Protein AF-A0A2M8JSC3-F1 (afdb_monomer_lite)

Foldseek 3Di:
DCLPPPLCVQLVVLVVVLVVVLVVVVVPPPPPPDQLQRVLVVNLVSLVVSLVVSLVSLVVQQPPDCCVVDVPDPPDPVCVPDPVSVVVVVVVVVSNVVSVVVSVVVNVVSCVVSVVVSVVSNVVSVVVVVVVVVD

pLDDT: mean 76.15, std 13.18, range [47.06, 93.19]

Structure (mmCIF, N/CA/C/O backbone):
data_AF-A0A2M8JSC3-F1
#
_entry.id   AF-A0A2M8JSC3-F1
#
loop_
_atom_site.group_PDB
_atom_site.id
_atom_site.type_symbol
_atom_site.label_atom_id
_atom_site.label_alt_id
_atom_site.label_comp_id
_atom_site.label_asym_id
_atom_site.label_entity_id
_atom_site.label_seq_id
_atom_site.pdbx_PDB_ins_code
_atom_site.Cartn_x
_atom_site.Cartn_y
_atom_site.Cartn_z
_atom_site.occupancy
_atom_site.B_iso_or_equiv
_atom_site.auth_seq_id
_atom_site.auth_comp_id
_atom_site.auth_asym_id
_atom_site.auth_atom_id
_atom_site.pdbx_PDB_model_num
ATOM 1 N N . MET A 1 1 ? -9.942 7.414 13.966 1.00 47.06 1 MET A N 1
ATOM 2 C CA . MET A 1 1 ? -10.809 8.491 13.435 1.00 47.06 1 MET A CA 1
ATOM 3 C C . MET A 1 1 ? -11.895 7.978 12.477 1.00 47.06 1 MET A C 1
ATOM 5 O O . MET A 1 1 ? -12.952 8.581 12.449 1.00 47.06 1 MET A O 1
ATOM 9 N N . PHE A 1 2 ? -11.702 6.852 11.765 1.00 51.25 2 PHE A N 1
ATOM 10 C CA . PHE A 1 2 ? -12.651 6.331 10.756 1.00 51.25 2 PHE A CA 1
ATOM 11 C C . PHE A 1 2 ? -13.237 4.947 11.090 1.00 51.25 2 PHE A C 1
ATOM 13 O O . PHE A 1 2 ? -13.255 4.062 10.243 1.00 51.25 2 PHE A O 1
ATOM 20 N N . GLN A 1 3 ? -13.653 4.710 12.336 1.00 54.41 3 GLN A N 1
ATOM 21 C CA . GLN A 1 3 ? -14.146 3.379 12.714 1.00 54.41 3 GLN A CA 1
ATOM 22 C C . GLN A 1 3 ? -15.521 3.063 12.098 1.00 54.41 3 GLN A C 1
ATOM 24 O O . GLN A 1 3 ? -15.788 1.899 11.836 1.00 54.41 3 GLN A O 1
ATOM 29 N N . ASP A 1 4 ? -16.369 4.064 11.842 1.00 59.91 4 ASP A N 1
ATOM 30 C CA . ASP A 1 4 ? -17.748 3.892 11.340 1.00 59.91 4 ASP A CA 1
ATOM 31 C C . ASP A 1 4 ? -17.908 3.973 9.817 1.00 59.91 4 ASP A C 1
ATOM 33 O O . ASP A 1 4 ? -19.004 3.769 9.311 1.00 59.91 4 ASP A O 1
ATOM 37 N N . ILE A 1 5 ? -16.843 4.298 9.082 1.00 66.56 5 ILE A N 1
ATOM 38 C CA . ILE A 1 5 ? -16.910 4.494 7.630 1.00 66.56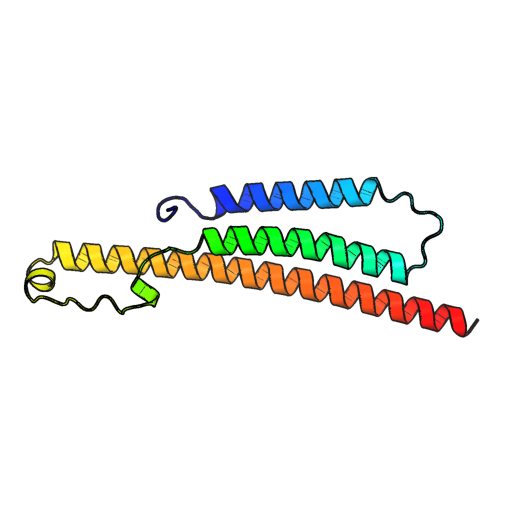 5 ILE A CA 1
ATOM 39 C C . ILE A 1 5 ? -16.216 3.318 6.956 1.00 66.56 5 ILE A C 1
ATOM 41 O O . ILE A 1 5 ? -15.040 3.054 7.242 1.00 66.56 5 ILE A O 1
ATOM 45 N N . ASP A 1 6 ? -16.923 2.644 6.047 1.00 74.12 6 ASP A N 1
ATOM 46 C CA . ASP A 1 6 ? -16.380 1.524 5.279 1.00 74.12 6 ASP A CA 1
ATOM 47 C C . ASP A 1 6 ? -15.046 1.909 4.642 1.00 74.12 6 ASP A C 1
ATOM 49 O O . ASP A 1 6 ? -14.910 2.960 4.005 1.00 74.12 6 ASP A O 1
ATOM 53 N N . LEU A 1 7 ? -14.040 1.047 4.816 1.00 76.25 7 LEU A N 1
ATOM 54 C CA . LEU A 1 7 ? -12.673 1.303 4.355 1.00 76.25 7 LEU A CA 1
ATOM 55 C C . LEU A 1 7 ? -12.656 1.652 2.865 1.00 76.25 7 LEU A C 1
ATOM 57 O O . LEU A 1 7 ? -11.898 2.520 2.435 1.00 76.25 7 LEU A O 1
ATOM 61 N N . ILE A 1 8 ? -13.542 1.019 2.098 1.00 78.00 8 ILE A N 1
ATOM 62 C CA . ILE A 1 8 ? -13.653 1.176 0.652 1.00 78.00 8 ILE A CA 1
ATOM 63 C C . ILE A 1 8 ? -14.050 2.590 0.215 1.00 78.00 8 ILE A C 1
ATOM 65 O O . ILE A 1 8 ? -13.629 3.023 -0.854 1.00 78.00 8 ILE A O 1
ATOM 69 N N . ILE A 1 9 ? -14.783 3.340 1.044 1.00 79.25 9 ILE A N 1
ATOM 70 C CA . ILE A 1 9 ? -15.213 4.710 0.723 1.00 79.25 9 ILE A CA 1
ATOM 71 C C . ILE A 1 9 ? -14.011 5.659 0.689 1.00 79.25 9 ILE A C 1
ATOM 73 O O . ILE A 1 9 ? -13.978 6.582 -0.118 1.00 79.25 9 ILE A O 1
ATOM 77 N N . PHE A 1 10 ? -12.999 5.421 1.527 1.00 75.75 10 PHE A N 1
ATOM 78 C CA . PHE A 1 10 ? -11.778 6.232 1.549 1.00 75.75 10 PHE A CA 1
ATOM 79 C C . PHE A 1 10 ? -10.673 5.637 0.671 1.00 75.75 10 PHE A C 1
ATOM 81 O O . PHE A 1 10 ? -10.005 6.339 -0.088 1.00 75.75 10 PHE A O 1
ATOM 88 N N . PHE A 1 11 ? -10.496 4.320 0.748 1.00 81.75 11 PHE A N 1
ATOM 89 C CA . PHE A 1 11 ? -9.413 3.616 0.078 1.00 81.75 11 PHE A CA 1
ATOM 90 C C . PHE A 1 11 ? -9.676 3.392 -1.418 1.00 81.75 11 PHE A C 1
ATOM 92 O O . PHE A 1 11 ? -8.750 3.471 -2.222 1.00 81.75 11 PHE A O 1
ATOM 99 N N . GLY A 1 12 ? -10.933 3.179 -1.817 1.00 82.69 12 GLY A N 1
ATOM 100 C CA . GLY A 1 12 ? -11.324 3.000 -3.218 1.00 82.69 12 GLY A CA 1
ATOM 101 C C . GLY A 1 12 ? -10.968 4.205 -4.098 1.00 82.69 12 GLY A C 1
ATOM 102 O O . GLY A 1 12 ? -10.262 4.031 -5.094 1.00 82.69 12 GLY A O 1
ATOM 103 N N . PRO A 1 13 ? -11.361 5.441 -3.731 1.00 86.88 13 PRO A N 1
ATOM 104 C CA . PRO A 1 13 ? -10.955 6.640 -4.462 1.00 86.88 13 PRO A CA 1
ATOM 105 C C . PRO A 1 13 ? -9.435 6.832 -4.509 1.00 86.88 13 PRO A C 1
ATOM 107 O O . PRO A 1 13 ? -8.900 7.224 -5.546 1.00 86.88 13 PRO A O 1
ATOM 110 N N . ALA A 1 14 ? -8.724 6.510 -3.422 1.00 85.25 14 ALA A N 1
ATOM 111 C CA . ALA A 1 14 ? -7.264 6.582 -3.381 1.00 85.25 14 ALA A CA 1
ATOM 112 C C . ALA A 1 14 ? -6.601 5.590 -4.356 1.00 85.25 14 ALA A C 1
ATOM 114 O O . ALA A 1 14 ? -5.633 5.951 -5.033 1.00 85.25 14 ALA A O 1
ATOM 115 N N . LEU A 1 15 ? -7.140 4.372 -4.482 1.00 86.56 15 LEU A N 1
ATOM 116 C CA . LEU A 1 15 ? -6.703 3.397 -5.485 1.00 86.56 15 LEU A CA 1
ATOM 117 C C . LEU A 1 15 ? -6.961 3.901 -6.908 1.00 86.56 15 LEU A C 1
ATOM 119 O O . LEU A 1 15 ? -6.051 3.864 -7.737 1.00 86.56 15 LEU A O 1
ATOM 123 N N . LEU A 1 16 ? -8.160 4.422 -7.186 1.00 87.75 16 LEU A N 1
ATOM 124 C CA . LEU A 1 16 ? -8.502 4.960 -8.507 1.00 87.75 16 LEU A CA 1
ATOM 125 C C . LEU A 1 16 ? -7.576 6.115 -8.900 1.00 87.75 16 LEU A C 1
ATOM 127 O O . LEU A 1 16 ? -6.981 6.080 -9.977 1.00 87.75 16 LEU A O 1
ATOM 131 N N . LEU A 1 17 ? -7.364 7.083 -8.006 1.00 89.56 17 LEU A N 1
ATOM 132 C CA . LEU A 1 17 ? -6.427 8.187 -8.233 1.00 89.56 17 LEU A CA 1
ATOM 133 C C . LEU A 1 17 ? -5.000 7.685 -8.468 1.00 89.56 17 LEU A C 1
ATOM 135 O O . LEU A 1 17 ? -4.340 8.134 -9.402 1.00 89.56 17 LEU A O 1
ATOM 139 N N . SER A 1 18 ? -4.539 6.715 -7.677 1.00 86.31 18 SER A N 1
ATOM 140 C CA . SER A 1 18 ? -3.206 6.123 -7.835 1.00 86.31 18 SER A CA 1
ATOM 141 C C . SER A 1 18 ? -3.033 5.456 -9.202 1.00 86.31 18 SER A C 1
ATOM 143 O O . SER A 1 18 ? -2.020 5.667 -9.871 1.00 86.31 18 SER A O 1
ATOM 145 N N . THR A 1 19 ? -4.034 4.699 -9.661 1.00 84.88 19 THR A N 1
ATOM 146 C CA . THR A 1 19 ? -4.007 4.087 -11.001 1.00 84.88 19 THR A CA 1
ATOM 147 C C . THR A 1 19 ? -4.052 5.129 -12.116 1.00 84.88 19 THR A C 1
ATOM 149 O O . THR A 1 19 ? -3.297 5.014 -13.080 1.00 84.88 19 THR A O 1
ATOM 152 N N . LEU A 1 20 ? -4.854 6.186 -11.964 1.00 88.44 20 LEU A N 1
ATOM 153 C CA . LEU A 1 20 ? -4.942 7.282 -12.927 1.00 88.44 20 LEU A CA 1
ATOM 154 C C . LEU A 1 20 ? -3.600 8.017 -13.060 1.00 88.44 20 LEU A C 1
ATOM 156 O O . LEU A 1 20 ? -3.123 8.228 -14.172 1.00 88.44 20 LEU A O 1
ATOM 160 N N . VAL A 1 21 ? -2.945 8.335 -11.939 1.00 87.19 21 VAL A N 1
ATOM 161 C CA . VAL A 1 21 ? -1.612 8.961 -11.924 1.00 87.19 21 VAL A CA 1
ATOM 162 C C . VAL A 1 21 ? -0.578 8.073 -12.618 1.00 87.19 21 VAL A C 1
ATOM 164 O O . VAL A 1 21 ? 0.204 8.569 -13.431 1.00 87.19 21 VAL A O 1
ATOM 167 N N . LEU A 1 22 ? -0.591 6.762 -12.356 1.00 84.88 22 LEU A N 1
ATOM 168 C CA . LEU A 1 22 ? 0.313 5.817 -13.019 1.00 84.88 22 LEU A CA 1
ATOM 169 C C . LEU A 1 22 ? 0.071 5.741 -14.532 1.00 84.88 22 LEU A C 1
ATOM 171 O O . LEU A 1 22 ? 1.041 5.732 -15.290 1.00 84.88 22 LEU A O 1
ATOM 175 N N . LEU A 1 23 ? -1.188 5.723 -14.978 1.00 84.31 23 LEU A N 1
ATOM 176 C CA . LEU A 1 23 ? -1.543 5.711 -16.403 1.00 84.31 23 LEU A CA 1
ATOM 177 C C . LEU A 1 23 ? -1.102 6.994 -17.109 1.00 84.31 23 LEU A C 1
ATOM 179 O O . LEU A 1 23 ? -0.529 6.931 -18.196 1.00 84.31 23 LEU A O 1
ATOM 183 N N . ILE A 1 24 ? -1.310 8.143 -16.468 1.00 84.75 24 ILE A N 1
ATOM 184 C CA . ILE A 1 24 ? -0.869 9.445 -16.969 1.00 84.75 24 ILE A CA 1
ATOM 185 C C . ILE A 1 24 ? 0.663 9.478 -17.076 1.00 84.75 24 ILE A C 1
ATOM 187 O O . ILE A 1 24 ? 1.216 9.797 -18.125 1.00 84.75 24 ILE A O 1
ATOM 191 N N . MET A 1 25 ? 1.385 9.083 -16.026 1.00 81.25 25 MET A N 1
ATOM 192 C CA . MET A 1 25 ? 2.851 9.025 -16.080 1.00 81.25 25 MET A CA 1
ATOM 193 C C . MET A 1 25 ? 3.362 8.026 -17.126 1.00 81.25 25 MET A C 1
ATOM 195 O O . MET A 1 25 ? 4.404 8.261 -17.741 1.00 81.25 25 MET A O 1
ATOM 199 N N . ALA A 1 26 ? 2.651 6.918 -17.344 1.00 77.38 26 ALA A N 1
ATOM 200 C CA . ALA A 1 26 ? 2.989 5.948 -18.377 1.00 77.38 26 ALA A CA 1
ATOM 201 C C . ALA A 1 26 ? 2.773 6.508 -19.792 1.00 77.38 26 ALA A C 1
ATOM 203 O O . ALA A 1 26 ? 3.632 6.300 -20.648 1.00 77.38 26 ALA A O 1
ATOM 204 N N . SER A 1 27 ? 1.690 7.255 -20.034 1.00 74.25 27 SER A N 1
ATOM 205 C CA . SER A 1 27 ? 1.395 7.841 -21.350 1.00 74.25 27 SER A CA 1
ATOM 206 C C . SER A 1 27 ? 2.355 8.974 -21.724 1.00 74.25 27 SER A C 1
ATOM 208 O O . SER A 1 27 ? 2.713 9.119 -22.891 1.00 74.25 27 SER A O 1
ATOM 210 N N . PHE A 1 28 ? 2.861 9.723 -20.740 1.00 69.81 28 PHE A N 1
ATOM 211 C CA . PHE A 1 28 ? 3.852 10.781 -20.962 1.00 69.81 28 PHE A CA 1
ATOM 212 C C . PHE A 1 28 ? 5.304 10.277 -21.106 1.00 69.81 28 PHE A C 1
ATOM 214 O O . PHE A 1 28 ? 6.203 11.064 -21.418 1.00 69.81 28 PHE A O 1
ATOM 221 N N . ARG A 1 29 ? 5.584 8.974 -20.935 1.00 67.56 29 ARG A N 1
ATOM 222 C CA . ARG A 1 29 ? 6.940 8.395 -21.080 1.00 67.56 29 ARG A CA 1
ATOM 223 C C . ARG A 1 29 ? 7.337 8.180 -22.546 1.00 67.56 29 ARG A C 1
ATOM 225 O O . ARG A 1 29 ? 7.625 7.068 -22.977 1.00 67.56 29 ARG A O 1
ATOM 232 N N . ASN A 1 30 ? 7.497 9.267 -23.293 1.00 58.72 30 ASN A N 1
ATOM 233 C CA . ASN A 1 30 ? 8.093 9.265 -24.636 1.00 58.72 30 ASN A CA 1
ATOM 234 C C . ASN A 1 30 ? 9.637 9.272 -24.588 1.00 58.72 30 ASN A C 1
ATOM 236 O O . ASN A 1 30 ? 10.297 10.132 -25.168 1.00 58.72 30 ASN A O 1
ATOM 240 N N . ARG A 1 31 ? 10.254 8.314 -23.879 1.00 60.56 31 ARG A N 1
ATOM 241 C CA . ARG A 1 31 ? 11.725 8.168 -23.860 1.00 60.56 31 ARG A CA 1
ATOM 242 C C . ARG A 1 31 ? 12.167 7.154 -24.914 1.00 60.56 31 ARG A C 1
ATOM 244 O O . ARG A 1 31 ? 12.233 5.950 -24.641 1.00 60.56 31 ARG A O 1
ATOM 251 N N . LYS A 1 32 ? 12.441 7.663 -26.120 1.00 56.94 32 LYS A N 1
ATOM 252 C CA . LYS A 1 32 ? 12.904 6.882 -27.279 1.00 56.94 32 LYS A CA 1
ATOM 253 C C . LYS A 1 32 ? 14.285 6.238 -27.054 1.00 56.94 32 LYS A C 1
ATOM 255 O O . LYS A 1 32 ? 14.485 5.130 -27.533 1.00 56.94 32 LYS A O 1
ATOM 260 N N . ASP A 1 33 ? 15.123 6.806 -26.177 1.00 59.09 33 ASP A N 1
ATOM 261 C CA . ASP A 1 33 ? 16.539 6.397 -26.042 1.00 59.09 33 ASP A CA 1
ATOM 262 C C . ASP A 1 33 ? 16.921 5.724 -24.707 1.00 59.09 33 ASP A C 1
ATOM 264 O O . ASP A 1 33 ? 18.096 5.518 -24.416 1.00 59.09 33 ASP A O 1
ATOM 268 N N . ALA A 1 34 ? 15.954 5.360 -23.857 1.00 64.75 34 ALA A N 1
ATOM 269 C CA . ALA A 1 34 ? 16.262 4.679 -22.594 1.00 64.75 34 ALA A CA 1
ATOM 270 C C . ALA A 1 34 ? 16.391 3.153 -22.774 1.00 64.75 34 ALA A C 1
ATOM 272 O O . ALA A 1 34 ? 15.465 2.505 -23.275 1.00 64.75 34 ALA A O 1
ATOM 273 N N . THR A 1 35 ? 17.499 2.572 -22.292 1.00 74.00 35 THR A N 1
ATOM 274 C CA . THR A 1 35 ? 17.710 1.115 -22.184 1.00 74.00 35 THR A CA 1
ATOM 275 C C . THR A 1 35 ? 16.554 0.444 -21.434 1.00 74.00 35 THR A C 1
ATOM 277 O O . THR A 1 35 ? 15.969 1.034 -20.522 1.00 74.00 35 THR A O 1
ATOM 280 N N . ILE A 1 36 ? 16.235 -0.807 -21.788 1.00 76.50 36 ILE A N 1
ATOM 281 C CA . ILE A 1 36 ? 15.158 -1.604 -21.168 1.00 76.50 36 ILE A CA 1
ATOM 282 C C . ILE A 1 36 ? 15.303 -1.625 -19.638 1.00 76.50 36 ILE A C 1
ATOM 284 O O . ILE A 1 36 ? 14.328 -1.394 -18.926 1.00 76.50 36 ILE A O 1
ATOM 288 N N . LEU A 1 37 ? 16.529 -1.795 -19.134 1.00 73.75 37 LEU A N 1
ATOM 289 C CA . LEU A 1 37 ? 16.825 -1.787 -17.703 1.00 73.75 37 LEU A CA 1
ATOM 290 C C . LEU A 1 37 ? 16.479 -0.447 -17.031 1.00 73.75 37 LEU A C 1
ATOM 292 O O . LEU A 1 37 ? 15.780 -0.433 -16.021 1.00 73.75 37 LEU A O 1
ATOM 296 N N . ASN A 1 38 ? 16.876 0.684 -17.624 1.00 78.38 38 ASN A N 1
ATOM 297 C CA . ASN A 1 38 ? 16.539 2.015 -17.102 1.00 78.38 38 ASN A CA 1
ATOM 298 C C . ASN A 1 38 ? 15.026 2.254 -17.094 1.00 78.38 38 ASN A C 1
ATOM 300 O O . ASN A 1 38 ? 14.491 2.814 -16.139 1.00 78.38 38 ASN A O 1
ATOM 304 N N . LYS A 1 39 ? 14.306 1.772 -18.116 1.00 80.56 39 LYS A N 1
ATOM 305 C CA . LYS A 1 39 ? 12.839 1.852 -18.142 1.00 80.56 39 LYS A CA 1
ATOM 306 C C . LYS A 1 39 ? 12.206 1.054 -16.999 1.00 80.56 39 LYS A C 1
ATOM 308 O O . LYS A 1 39 ? 11.232 1.528 -16.411 1.00 80.56 39 LYS A O 1
ATOM 313 N N . VAL A 1 40 ? 12.738 -0.117 -16.665 1.00 82.19 40 VAL A N 1
ATOM 314 C CA . VAL A 1 40 ? 12.230 -0.923 -15.547 1.00 82.19 40 VAL A CA 1
ATOM 315 C C . VAL A 1 40 ? 12.580 -0.298 -14.197 1.00 82.19 40 VAL A C 1
ATOM 317 O O . VAL A 1 40 ? 11.703 -0.207 -13.345 1.00 82.19 40 VAL A O 1
ATOM 320 N N . ILE A 1 41 ? 13.798 0.220 -14.018 1.00 82.88 41 ILE A N 1
ATOM 321 C CA . ILE A 1 41 ? 14.209 0.903 -12.779 1.00 82.88 41 ILE A CA 1
ATOM 322 C C . ILE A 1 41 ? 13.361 2.156 -12.532 1.00 82.88 41 ILE A C 1
ATOM 324 O O . ILE A 1 41 ? 12.883 2.368 -11.419 1.00 82.88 41 ILE A O 1
ATOM 328 N N . ASP A 1 42 ? 13.126 2.975 -13.556 1.00 83.19 42 ASP A N 1
ATOM 329 C CA . ASP A 1 42 ? 12.273 4.160 -13.419 1.00 83.19 42 ASP A CA 1
ATOM 330 C C . ASP A 1 42 ? 10.821 3.774 -13.118 1.00 83.19 42 ASP A C 1
ATOM 332 O O . ASP A 1 42 ? 10.162 4.414 -12.298 1.00 83.19 42 ASP A O 1
ATOM 336 N N . HIS A 1 43 ? 10.322 2.698 -13.734 1.00 83.81 43 HIS A N 1
ATOM 337 C CA . HIS A 1 43 ? 8.993 2.176 -13.423 1.00 83.81 43 HIS A CA 1
ATOM 338 C C . HIS A 1 43 ? 8.903 1.688 -11.972 1.00 83.81 43 HIS A C 1
ATOM 340 O O . HIS A 1 43 ? 7.939 2.007 -11.278 1.00 83.81 43 HIS A O 1
ATOM 346 N N . PHE A 1 44 ? 9.928 0.984 -11.491 1.00 86.31 44 PHE A N 1
ATOM 347 C CA . PHE A 1 44 ? 10.031 0.54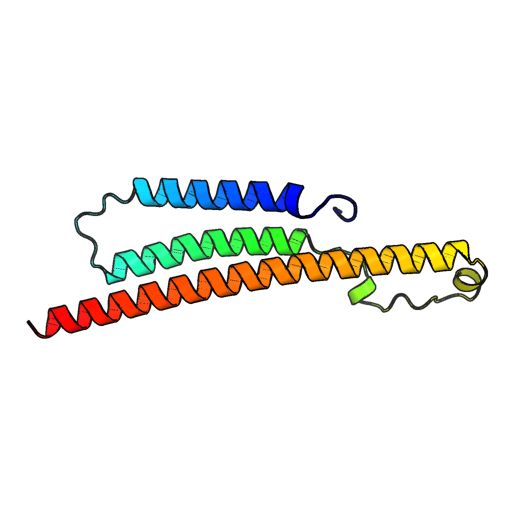6 -10.104 1.00 86.31 44 PHE A CA 1
ATOM 348 C C . PHE A 1 44 ? 10.040 1.729 -9.132 1.00 86.31 44 PHE A C 1
ATOM 350 O O . PHE A 1 44 ? 9.283 1.724 -8.166 1.00 86.31 44 PHE A O 1
ATOM 357 N N . LYS A 1 45 ? 10.821 2.783 -9.400 1.00 86.38 45 LYS A N 1
ATOM 358 C CA . LYS A 1 45 ? 10.841 3.995 -8.560 1.00 86.38 45 LYS A CA 1
ATOM 359 C C . LYS A 1 45 ? 9.454 4.628 -8.450 1.00 86.38 45 LYS A C 1
ATOM 361 O O . LYS A 1 45 ? 8.987 4.890 -7.346 1.00 86.38 45 LYS A O 1
ATOM 366 N N . ILE A 1 46 ? 8.780 4.835 -9.582 1.00 85.94 46 ILE A N 1
ATOM 367 C CA . ILE A 1 46 ? 7.455 5.472 -9.618 1.00 85.94 46 ILE A CA 1
ATOM 368 C C . ILE A 1 46 ? 6.417 4.610 -8.890 1.00 85.94 46 ILE A C 1
ATOM 370 O O . ILE A 1 46 ? 5.693 5.105 -8.028 1.00 85.94 46 ILE A O 1
ATOM 374 N N . THR A 1 47 ? 6.362 3.313 -9.200 1.00 86.25 47 THR A N 1
ATOM 375 C CA . THR A 1 47 ? 5.410 2.389 -8.562 1.00 86.25 47 THR A CA 1
ATOM 376 C C . THR A 1 47 ? 5.680 2.231 -7.068 1.00 86.25 47 THR A C 1
ATOM 378 O O . THR A 1 47 ? 4.726 2.144 -6.305 1.00 86.25 47 THR A O 1
ATOM 381 N N . SER A 1 48 ? 6.942 2.284 -6.630 1.00 89.06 48 SER A N 1
ATOM 382 C CA . SER A 1 48 ? 7.317 2.268 -5.208 1.00 89.06 48 SER A CA 1
ATOM 383 C C . SER A 1 48 ? 6.838 3.510 -4.458 1.00 89.06 48 SER A C 1
ATOM 385 O O . SER A 1 48 ? 6.366 3.389 -3.332 1.00 89.06 48 SER A O 1
ATOM 387 N N . ILE A 1 49 ? 6.921 4.699 -5.068 1.00 89.25 49 ILE A N 1
ATOM 388 C CA . ILE A 1 49 ? 6.408 5.940 -4.462 1.00 89.25 49 ILE A CA 1
ATOM 389 C C . ILE A 1 49 ? 4.889 5.848 -4.290 1.00 89.25 49 ILE A C 1
ATOM 391 O O . ILE A 1 49 ? 4.374 6.108 -3.205 1.00 89.25 49 ILE A O 1
ATOM 395 N N . VAL A 1 50 ? 4.175 5.428 -5.338 1.00 87.75 50 VAL A N 1
ATOM 396 C CA . VAL A 1 50 ? 2.713 5.260 -5.292 1.00 87.75 50 VAL A CA 1
ATOM 397 C C . VAL A 1 50 ? 2.314 4.201 -4.264 1.00 87.75 50 VAL A C 1
ATOM 399 O O . VAL A 1 50 ? 1.412 4.430 -3.460 1.00 87.75 50 VAL A O 1
ATOM 402 N N . PHE A 1 51 ? 3.024 3.073 -4.231 1.00 89.62 51 PHE A N 1
ATOM 403 C CA . PHE A 1 51 ? 2.828 2.033 -3.226 1.00 89.62 51 PHE A CA 1
ATOM 404 C C . PHE A 1 51 ? 3.056 2.568 -1.806 1.00 89.62 51 PHE A C 1
ATOM 406 O O . PHE A 1 51 ? 2.219 2.354 -0.934 1.00 89.62 51 PHE A O 1
ATOM 413 N N . GLY A 1 52 ? 4.121 3.340 -1.581 1.00 88.88 52 GLY A N 1
ATOM 414 C CA . GLY A 1 52 ? 4.393 3.984 -0.295 1.00 88.88 52 GLY A CA 1
ATOM 415 C C . GLY A 1 52 ? 3.269 4.920 0.158 1.00 88.88 52 GLY A C 1
ATOM 416 O O . GLY A 1 52 ? 2.862 4.867 1.316 1.00 88.88 52 GLY A O 1
ATOM 417 N N . ILE A 1 53 ? 2.705 5.722 -0.751 1.00 89.56 53 ILE A N 1
ATOM 418 C CA . ILE A 1 53 ? 1.551 6.587 -0.449 1.00 89.56 53 ILE A CA 1
ATOM 419 C C . ILE A 1 53 ? 0.338 5.744 -0.032 1.00 89.56 53 ILE A C 1
ATOM 421 O O . ILE A 1 53 ? -0.299 6.041 0.980 1.00 89.56 53 ILE A O 1
ATOM 425 N N . LEU A 1 54 ? 0.042 4.661 -0.759 1.00 89.00 54 LEU A N 1
ATOM 426 C CA . LEU A 1 54 ? -1.050 3.744 -0.414 1.00 89.00 54 LEU A CA 1
ATOM 427 C C . LEU A 1 54 ? -0.835 3.070 0.949 1.00 89.00 54 LEU A C 1
ATOM 429 O O . LEU A 1 54 ? -1.793 2.917 1.707 1.00 89.00 54 LEU A O 1
ATOM 433 N N . LEU A 1 55 ? 0.407 2.724 1.298 1.00 89.88 55 LEU A N 1
ATOM 434 C CA . LEU A 1 55 ? 0.743 2.188 2.618 1.00 89.88 55 LEU A CA 1
ATOM 435 C C . LEU A 1 55 ? 0.508 3.202 3.737 1.00 89.88 55 LEU A C 1
ATOM 437 O O . LEU A 1 55 ? -0.045 2.839 4.772 1.00 89.88 55 LEU A O 1
ATOM 441 N N . VAL A 1 56 ? 0.877 4.469 3.536 1.00 88.94 56 VAL A N 1
ATOM 442 C CA . VAL A 1 56 ? 0.599 5.536 4.512 1.00 88.94 56 VAL A CA 1
ATOM 443 C C . VAL A 1 56 ? -0.911 5.711 4.699 1.00 88.94 56 VAL A C 1
ATOM 445 O O . VAL A 1 56 ? -1.384 5.833 5.827 1.00 88.94 56 VAL A O 1
ATOM 448 N N . ILE A 1 57 ? -1.688 5.655 3.618 1.00 8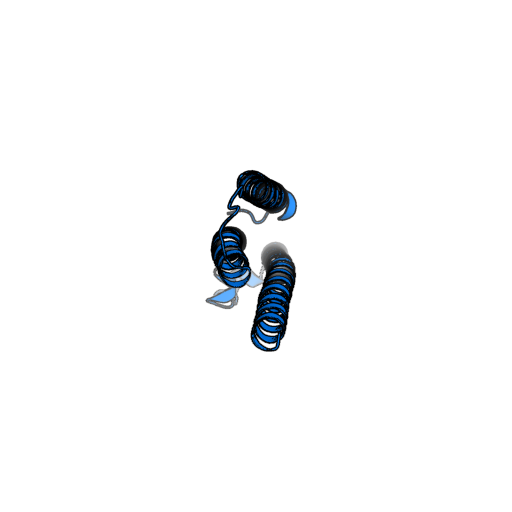6.75 57 ILE A N 1
ATOM 449 C CA . ILE A 1 57 ? -3.155 5.730 3.672 1.00 86.75 57 ILE A CA 1
ATOM 450 C C . ILE A 1 57 ? -3.749 4.539 4.444 1.00 86.75 57 ILE A C 1
ATOM 452 O O . ILE A 1 57 ? -4.622 4.730 5.298 1.00 86.75 57 ILE A O 1
ATOM 456 N N . LEU A 1 58 ? -3.268 3.318 4.188 1.00 86.50 58 LEU A N 1
ATOM 457 C CA . LEU A 1 58 ? -3.683 2.121 4.929 1.00 86.50 58 LEU A CA 1
ATOM 458 C C . LEU A 1 58 ? -3.307 2.213 6.410 1.00 86.50 58 LEU A C 1
ATOM 460 O O . LEU A 1 58 ? -4.128 1.901 7.270 1.00 86.50 58 LEU A O 1
ATOM 464 N N . TRP A 1 59 ? -2.110 2.710 6.716 1.00 84.81 59 TRP A N 1
ATOM 465 C CA . TRP A 1 59 ? -1.658 2.935 8.085 1.00 84.81 59 TRP A CA 1
ATOM 466 C C . TRP A 1 59 ? -2.574 3.906 8.833 1.00 84.81 59 TRP A C 1
ATOM 468 O O . TRP A 1 59 ? -3.003 3.623 9.949 1.00 84.81 59 TRP A O 1
ATOM 478 N N . LEU A 1 60 ? -2.931 5.033 8.213 1.00 84.12 60 LEU A N 1
ATOM 479 C CA . LEU A 1 60 ? -3.865 6.008 8.792 1.00 84.12 60 LEU A CA 1
ATOM 480 C C . LEU A 1 60 ? -5.292 5.456 8.941 1.00 84.12 60 LEU A C 1
ATOM 482 O O . LEU A 1 60 ? -6.084 5.981 9.727 1.00 84.12 60 LEU A O 1
ATOM 486 N N . SER A 1 61 ? -5.617 4.394 8.203 1.00 82.19 61 SER A N 1
ATOM 487 C CA . SER A 1 61 ? -6.906 3.704 8.270 1.00 82.19 61 SER A CA 1
ATOM 488 C C . SER A 1 61 ? -6.985 2.667 9.392 1.00 82.19 61 SER A C 1
ATOM 490 O O . SER A 1 61 ? -8.090 2.189 9.680 1.00 82.19 61 SER A O 1
ATOM 492 N N . LEU A 1 62 ? -5.858 2.334 10.034 1.00 79.44 62 LEU A N 1
ATOM 493 C CA . LEU A 1 62 ? -5.848 1.477 11.213 1.00 79.44 62 LEU A CA 1
ATOM 494 C C . LEU A 1 62 ? -6.536 2.183 12.386 1.00 79.44 62 LEU A C 1
ATOM 496 O O . LEU A 1 62 ? -6.365 3.391 12.599 1.00 79.44 62 LEU A O 1
ATOM 500 N N . PRO A 1 63 ? -7.325 1.445 13.178 1.00 71.44 63 PRO A N 1
ATOM 501 C CA . PRO A 1 63 ? -7.943 2.021 14.351 1.00 71.44 63 PRO A CA 1
ATOM 502 C C . PRO A 1 63 ? -6.844 2.428 15.342 1.00 71.44 63 PRO A C 1
ATOM 504 O O . PRO A 1 63 ? -6.031 1.615 15.767 1.00 71.44 63 PRO A O 1
ATOM 507 N N . SER A 1 64 ? -6.836 3.703 15.738 1.00 62.56 64 SER A N 1
ATOM 508 C CA . SER A 1 64 ? -5.899 4.271 16.722 1.00 62.56 64 SER A CA 1
ATOM 509 C C . SER A 1 64 ? -6.165 3.783 18.156 1.00 62.56 64 SER A C 1
ATOM 511 O O . SER A 1 64 ? -5.683 4.384 19.115 1.00 62.56 64 SER A O 1
ATOM 513 N N . THR A 1 65 ? -7.001 2.755 18.322 1.00 55.00 65 THR A N 1
ATOM 514 C CA . THR A 1 65 ? -7.458 2.290 19.624 1.00 55.00 65 THR A CA 1
ATOM 515 C C . THR A 1 65 ? -6.285 1.752 20.447 1.00 55.00 65 THR A C 1
ATOM 517 O O . THR A 1 65 ? -5.471 0.982 19.933 1.00 55.00 65 THR A O 1
ATOM 520 N N . PRO A 1 66 ? -6.232 2.063 21.757 1.00 49.81 66 PRO A N 1
ATOM 521 C CA . PRO A 1 66 ? -5.271 1.472 22.689 1.00 49.81 66 PRO A CA 1
ATOM 522 C C . PRO A 1 66 ? -5.367 -0.053 22.800 1.00 49.81 66 PRO A C 1
ATOM 524 O O . PRO A 1 66 ? -4.501 -0.652 23.419 1.00 49.81 66 PRO A O 1
ATOM 527 N N . SER A 1 67 ? -6.379 -0.681 22.190 1.00 47.94 67 SER A N 1
ATOM 528 C CA . SER A 1 67 ? -6.653 -2.121 22.228 1.00 47.94 67 SER A CA 1
ATOM 529 C C . SER A 1 67 ? -5.475 -3.010 21.813 1.00 47.94 67 SER A C 1
ATOM 531 O O . SER A 1 67 ? -5.461 -4.181 22.167 1.00 47.94 67 SER A O 1
ATOM 533 N N . LEU A 1 68 ? -4.496 -2.474 21.073 1.00 48.62 68 LEU A N 1
ATOM 534 C CA . LEU A 1 68 ? -3.245 -3.165 20.730 1.00 48.62 68 LEU A CA 1
ATOM 535 C C . LEU A 1 68 ? -2.088 -2.884 21.712 1.00 48.62 68 LEU A C 1
ATOM 537 O O . LEU A 1 68 ? -1.138 -3.658 21.758 1.00 48.62 68 LEU A O 1
ATOM 541 N N . LYS A 1 69 ? -2.133 -1.781 22.474 1.00 48.09 69 LYS A N 1
ATOM 542 C CA . LYS A 1 69 ? -1.072 -1.352 23.414 1.00 48.09 69 LYS A CA 1
ATOM 543 C C . LYS A 1 69 ? -1.311 -1.808 24.846 1.00 48.09 69 LYS A C 1
ATOM 545 O O . LYS A 1 69 ? -0.366 -2.102 25.567 1.00 48.09 69 LYS A O 1
ATOM 550 N N . SER A 1 70 ? -2.562 -1.877 25.252 1.00 48.38 70 SER A N 1
ATOM 551 C CA . SER A 1 70 ? -2.978 -2.552 26.460 1.00 48.38 70 SER A CA 1
ATOM 552 C C . SER A 1 70 ? -4.240 -3.294 26.083 1.00 48.38 70 SER A C 1
ATOM 554 O O . SER A 1 70 ? -5.210 -2.693 25.622 1.00 48.38 70 SER A O 1
ATOM 556 N N . PHE A 1 71 ? -4.229 -4.613 26.265 1.00 53.06 71 PHE A N 1
ATOM 557 C CA . PHE A 1 71 ? -5.467 -5.323 26.541 1.00 53.06 71 PHE A CA 1
ATOM 558 C C . PHE A 1 71 ? -6.220 -4.458 27.555 1.00 53.06 71 PHE A C 1
ATOM 560 O O . PHE A 1 71 ? -5.764 -4.315 28.689 1.00 53.06 71 PHE A O 1
ATOM 567 N N . GLY A 1 72 ? -7.291 -3.790 27.121 1.00 48.88 72 GLY A N 1
ATOM 568 C CA . G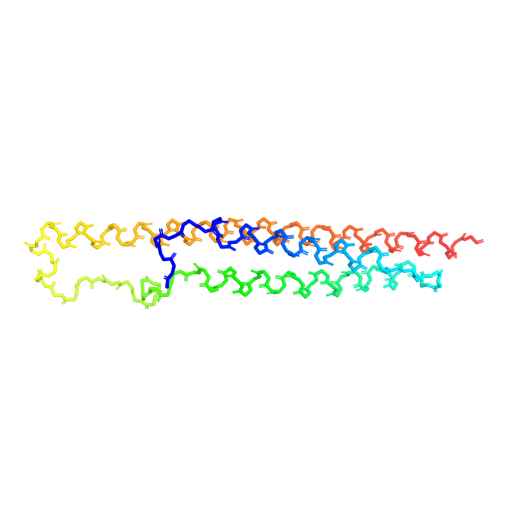LY A 1 72 ? -8.168 -2.994 27.971 1.00 48.88 72 GLY A CA 1
ATOM 569 C C . GLY A 1 72 ? -8.972 -3.953 28.829 1.00 48.88 72 GLY A C 1
ATOM 570 O O . GLY A 1 72 ? -10.184 -4.078 28.671 1.00 48.88 72 GLY A O 1
ATOM 571 N N . TYR A 1 73 ? -8.262 -4.725 29.647 1.00 53.66 73 TYR A N 1
ATOM 572 C CA . TYR A 1 73 ? -8.846 -5.543 30.677 1.00 53.66 73 TYR A CA 1
ATOM 573 C C . TYR A 1 73 ? -9.522 -4.567 31.636 1.00 53.66 73 TYR A C 1
ATOM 575 O O . TYR A 1 73 ? -8.891 -3.567 31.997 1.00 53.66 73 TYR A O 1
ATOM 583 N N . PRO A 1 74 ? -10.795 -4.793 31.995 1.00 55.78 74 PRO A N 1
ATOM 584 C CA . PRO A 1 74 ? -11.504 -3.918 32.914 1.00 55.78 74 PRO A CA 1
ATOM 585 C C . PRO A 1 74 ? -10.646 -3.731 34.165 1.00 55.78 74 PRO A C 1
ATOM 587 O O . PRO A 1 74 ? -10.328 -4.693 34.863 1.00 55.78 74 PRO A O 1
ATOM 590 N N . THR A 1 75 ? -10.212 -2.498 34.414 1.00 58.00 75 THR A N 1
ATOM 591 C CA . THR A 1 75 ? -9.385 -2.171 35.581 1.00 58.00 75 THR A CA 1
ATOM 592 C C . THR A 1 75 ? -10.242 -2.047 36.838 1.00 58.00 75 THR A C 1
ATOM 594 O O . THR A 1 75 ? -9.709 -2.057 37.946 1.00 58.00 75 THR A O 1
ATOM 597 N N . THR A 1 76 ? -11.572 -1.977 36.685 1.00 59.22 76 THR A N 1
ATOM 598 C CA . THR A 1 76 ? -12.525 -1.876 37.790 1.00 59.22 76 THR A CA 1
ATOM 599 C C . THR A 1 76 ? -13.709 -2.838 37.644 1.00 59.22 76 THR A C 1
ATOM 601 O O . THR A 1 76 ? -14.216 -3.090 36.554 1.00 59.22 76 THR A O 1
ATOM 604 N N . ILE A 1 77 ? -14.201 -3.359 38.775 1.00 58.12 77 ILE A N 1
ATOM 605 C CA . ILE A 1 77 ? -15.372 -4.261 38.854 1.00 58.12 77 ILE A CA 1
ATOM 606 C C . ILE A 1 77 ? -16.660 -3.567 38.355 1.00 58.12 77 ILE A C 1
ATOM 608 O O . ILE A 1 77 ? -17.612 -4.226 37.939 1.00 58.12 77 ILE A O 1
ATOM 612 N N . ALA A 1 78 ? -16.691 -2.230 38.363 1.00 59.19 78 ALA A N 1
ATOM 613 C CA . ALA A 1 78 ? -17.812 -1.426 37.883 1.00 59.19 78 ALA A CA 1
ATOM 614 C C . ALA A 1 78 ? -18.024 -1.526 36.360 1.00 59.19 78 ALA A C 1
ATOM 616 O O . ALA A 1 78 ? -19.168 -1.464 35.911 1.00 59.19 78 ALA A O 1
ATOM 617 N N . ASP A 1 79 ? -16.963 -1.765 35.581 1.00 55.38 79 ASP A N 1
ATOM 618 C CA . ASP A 1 79 ? -17.055 -1.956 34.125 1.00 55.38 79 ASP A CA 1
ATOM 619 C C . ASP A 1 79 ? -17.707 -3.297 33.742 1.00 55.38 79 ASP A C 1
ATOM 621 O O . ASP A 1 79 ? -18.237 -3.439 32.642 1.00 55.38 79 ASP A O 1
ATOM 625 N N . ILE A 1 80 ? -17.700 -4.268 34.663 1.00 56.69 80 ILE A N 1
ATOM 626 C CA . ILE A 1 80 ? -18.239 -5.625 34.469 1.00 56.69 80 ILE A CA 1
ATOM 627 C C . ILE A 1 80 ? -19.697 -5.719 34.948 1.00 56.69 80 ILE A C 1
ATOM 629 O O . ILE A 1 80 ? -20.462 -6.536 34.451 1.00 56.69 80 ILE A O 1
ATOM 633 N N . LYS A 1 81 ? -20.115 -4.874 35.901 1.00 60.81 81 LYS A N 1
ATOM 634 C CA . LYS A 1 81 ? -21.433 -4.979 36.557 1.00 60.81 81 LYS A CA 1
ATOM 635 C C . LYS A 1 81 ? -22.634 -4.562 35.700 1.00 60.81 81 LYS A C 1
ATOM 637 O O . LYS A 1 81 ? -23.764 -4.732 36.148 1.00 60.81 81 LYS A O 1
ATOM 642 N N . GLY A 1 82 ? -22.416 -4.012 34.508 1.00 67.75 82 GLY A N 1
ATOM 643 C CA . GLY A 1 82 ? -23.490 -3.663 33.582 1.00 67.75 82 GLY A CA 1
ATOM 644 C C . GLY A 1 82 ? -23.349 -4.417 32.267 1.00 67.75 82 GLY A C 1
ATOM 645 O O . GLY A 1 82 ? -22.443 -4.106 31.494 1.00 67.75 82 GLY A O 1
ATOM 646 N N . ASP A 1 83 ? -24.282 -5.326 31.973 1.00 68.25 83 ASP A N 1
ATOM 647 C CA . ASP A 1 83 ? -24.328 -6.094 30.717 1.00 68.25 83 ASP A CA 1
ATOM 648 C C . ASP A 1 83 ? -24.200 -5.189 29.476 1.00 68.25 83 ASP A C 1
ATOM 650 O O . ASP A 1 83 ? -23.510 -5.518 28.513 1.00 68.25 83 ASP A O 1
ATOM 654 N N . ALA A 1 84 ? -24.788 -3.988 29.527 1.00 72.50 84 ALA A N 1
ATOM 655 C CA . ALA A 1 84 ? -24.704 -2.987 28.463 1.00 72.50 84 ALA A CA 1
ATOM 656 C C . ALA A 1 84 ? -23.283 -2.425 28.245 1.00 72.50 84 ALA A C 1
ATOM 658 O O . ALA A 1 84 ? -22.880 -2.187 27.104 1.00 72.50 84 ALA A O 1
ATOM 659 N N . ASN A 1 85 ? -22.502 -2.229 29.313 1.00 67.75 85 ASN A N 1
ATOM 660 C CA . ASN A 1 85 ? -21.124 -1.738 29.212 1.00 67.75 85 ASN A CA 1
ATOM 661 C C . ASN A 1 85 ? -20.197 -2.811 28.643 1.00 67.75 85 ASN A C 1
ATOM 663 O O . ASN A 1 85 ? -19.364 -2.511 27.784 1.00 67.75 85 ASN A O 1
ATOM 667 N N . MET A 1 86 ? -20.392 -4.062 29.062 1.00 73.12 86 MET A N 1
ATOM 668 C CA . MET A 1 86 ? -19.637 -5.200 28.550 1.00 73.12 86 MET A CA 1
ATOM 669 C C . MET A 1 86 ? -19.953 -5.463 27.070 1.00 73.12 86 MET A C 1
ATOM 671 O O . MET A 1 86 ? -19.040 -5.648 26.263 1.00 73.12 86 MET A O 1
ATOM 675 N N . LEU A 1 87 ? -21.229 -5.373 26.678 1.00 79.06 87 LEU A N 1
ATOM 676 C CA . LEU A 1 87 ? -21.648 -5.492 25.280 1.00 79.06 87 LEU A CA 1
ATOM 677 C C . LEU A 1 87 ? -21.034 -4.389 24.404 1.00 79.06 87 LEU A C 1
ATOM 679 O O . LEU A 1 87 ? -20.489 -4.681 23.338 1.00 79.06 87 LEU A O 1
ATOM 683 N N . ARG A 1 88 ? -21.058 -3.131 24.865 1.00 77.00 88 ARG A N 1
ATOM 684 C CA . ARG A 1 88 ? -20.450 -2.000 24.144 1.00 77.00 88 ARG A CA 1
ATOM 685 C C . ARG A 1 88 ? -18.940 -2.178 23.976 1.00 77.00 88 ARG A C 1
ATOM 687 O O . ARG A 1 88 ? -18.397 -1.872 22.913 1.00 77.00 88 ARG A O 1
ATOM 694 N N . LEU A 1 89 ? -18.268 -2.700 25.001 1.00 74.38 89 LEU A N 1
ATOM 695 C CA . LEU A 1 89 ? -16.841 -3.002 24.956 1.00 74.38 89 LEU A CA 1
ATOM 696 C C . LEU A 1 89 ? -16.540 -4.065 23.887 1.00 74.38 89 LEU A C 1
ATOM 698 O O . LEU A 1 89 ? -15.715 -3.823 23.003 1.00 74.38 89 LEU A O 1
ATOM 702 N N . PHE A 1 90 ? -17.260 -5.190 23.895 1.00 77.81 90 PHE A N 1
ATOM 703 C CA . PHE A 1 90 ? -17.090 -6.244 22.890 1.00 77.81 90 PHE A CA 1
ATOM 704 C C . PHE A 1 90 ? -17.410 -5.780 21.468 1.00 77.81 90 PHE A C 1
ATOM 706 O O . PHE A 1 90 ? -16.674 -6.115 20.540 1.00 77.81 90 PHE A O 1
ATOM 713 N N . GLN A 1 91 ? -18.449 -4.965 21.281 1.00 80.94 91 GLN A N 1
ATOM 714 C CA . GLN A 1 91 ? -18.767 -4.376 19.978 1.00 80.94 91 GLN A CA 1
ATOM 715 C C . GLN A 1 91 ? -17.639 -3.466 19.475 1.00 80.94 91 GLN A C 1
ATOM 717 O O . GLN A 1 91 ? -17.261 -3.545 18.304 1.00 80.94 91 GLN A O 1
ATOM 722 N N . SER A 1 92 ? -17.052 -2.648 20.356 1.00 75.38 92 SER A N 1
ATOM 723 C CA . SER A 1 92 ? -15.918 -1.790 19.993 1.00 75.38 92 SER A CA 1
ATOM 724 C C . SER A 1 92 ? -14.685 -2.600 19.579 1.00 75.38 92 SER A C 1
ATOM 726 O O . SER A 1 92 ? -14.018 -2.255 18.600 1.00 75.38 92 SER A O 1
ATOM 728 N N . TYR A 1 93 ? -14.425 -3.722 20.260 1.00 75.50 93 TYR A N 1
ATOM 729 C CA . TYR A 1 93 ? -13.333 -4.629 19.917 1.00 75.50 93 TYR A CA 1
ATOM 730 C C . TYR A 1 93 ? -13.567 -5.342 18.598 1.00 75.50 93 TYR A C 1
ATOM 732 O O . TYR A 1 93 ? -12.677 -5.345 17.750 1.00 75.50 93 TYR A O 1
ATOM 740 N N . ASN A 1 94 ? -14.760 -5.902 18.401 1.00 81.19 94 ASN A N 1
ATOM 741 C CA . ASN A 1 94 ? -15.086 -6.610 17.172 1.00 81.19 94 ASN A CA 1
ATOM 742 C C . ASN A 1 94 ? -14.891 -5.691 15.958 1.00 81.19 94 ASN A C 1
ATOM 744 O O . ASN A 1 94 ? -14.210 -6.038 14.999 1.00 81.19 94 ASN A O 1
ATOM 748 N N . LYS A 1 95 ? -15.366 -4.449 16.060 1.00 80.31 95 LYS A N 1
ATOM 749 C CA . LYS A 1 95 ? -15.197 -3.430 15.022 1.00 80.31 95 LYS A CA 1
ATOM 750 C C . LYS A 1 95 ? -13.732 -3.068 14.755 1.00 80.31 95 LYS A C 1
ATOM 752 O O . LYS A 1 95 ? -13.340 -2.905 13.602 1.00 80.31 95 LYS A O 1
ATOM 757 N N . ALA A 1 96 ? -12.900 -2.972 15.794 1.00 78.56 96 ALA A N 1
ATOM 758 C CA . ALA A 1 96 ? -11.465 -2.733 15.633 1.00 78.56 96 ALA A CA 1
ATOM 759 C C . ALA A 1 96 ? -10.740 -3.921 14.971 1.00 78.56 96 ALA A C 1
ATOM 761 O O . ALA A 1 96 ? -9.874 -3.709 14.118 1.00 78.56 96 ALA A O 1
ATOM 762 N N . ILE A 1 97 ? -11.104 -5.157 15.329 1.00 82.19 97 ILE A N 1
ATOM 763 C CA . ILE A 1 97 ? -10.545 -6.383 14.741 1.00 82.19 97 ILE A CA 1
ATOM 764 C C . ILE A 1 97 ? -10.922 -6.483 13.265 1.00 82.19 97 ILE A C 1
ATOM 766 O O . ILE A 1 97 ? -10.031 -6.641 12.433 1.00 82.19 97 ILE A O 1
ATOM 770 N N . VAL A 1 98 ? -12.207 -6.321 12.933 1.00 84.31 98 VAL A N 1
ATOM 771 C CA . VAL A 1 98 ? -12.697 -6.349 11.545 1.00 84.31 98 VAL A CA 1
ATOM 772 C C . VAL A 1 98 ? -11.965 -5.305 10.704 1.00 84.31 98 VAL A C 1
ATOM 774 O O . VAL A 1 98 ? -11.392 -5.644 9.671 1.00 84.31 98 VAL A O 1
ATOM 777 N N . ARG A 1 99 ? -11.850 -4.065 11.196 1.00 82.00 99 ARG A N 1
ATOM 778 C CA . ARG A 1 99 ? -11.110 -3.008 10.491 1.00 82.00 99 ARG A CA 1
ATOM 779 C C . ARG A 1 99 ? -9.635 -3.353 10.279 1.00 82.00 99 ARG A C 1
ATOM 781 O O . ARG A 1 99 ? -9.076 -3.058 9.227 1.00 82.00 99 ARG A O 1
ATOM 788 N N . THR A 1 100 ? -8.991 -3.958 11.272 1.00 83.81 100 THR A N 1
ATOM 789 C CA . THR A 1 100 ? -7.583 -4.368 11.166 1.00 83.81 100 THR A CA 1
ATOM 790 C C . THR A 1 100 ? -7.414 -5.494 10.147 1.00 83.81 100 THR A C 1
ATOM 792 O O . THR A 1 100 ? -6.479 -5.454 9.350 1.00 83.81 100 THR A O 1
ATOM 795 N N . ALA A 1 101 ? -8.335 -6.461 10.127 1.00 85.56 101 ALA A N 1
ATOM 796 C CA . ALA A 1 101 ? -8.342 -7.550 9.157 1.00 85.56 101 ALA A CA 1
ATOM 797 C C . ALA A 1 101 ? -8.542 -7.035 7.722 1.00 85.56 101 ALA A C 1
ATOM 799 O O . ALA A 1 101 ? -7.804 -7.439 6.826 1.00 85.56 101 ALA A O 1
ATOM 800 N N . GLU A 1 102 ? -9.462 -6.089 7.511 1.00 84.94 102 GLU A N 1
ATOM 801 C CA . GLU A 1 102 ? -9.662 -5.436 6.211 1.00 84.94 102 GLU A CA 1
ATOM 802 C C . GLU A 1 102 ? -8.397 -4.713 5.731 1.00 84.94 102 GLU A C 1
ATOM 804 O O . GLU A 1 102 ? -7.961 -4.902 4.594 1.00 84.94 102 GLU A O 1
ATOM 809 N N . VAL A 1 103 ? -7.773 -3.906 6.597 1.00 87.50 103 VAL A N 1
ATOM 810 C CA . VAL A 1 103 ? -6.529 -3.195 6.260 1.00 87.50 103 VAL A CA 1
ATOM 811 C C . VAL A 1 103 ? -5.410 -4.184 5.928 1.00 87.50 103 VAL A C 1
ATOM 813 O O . VAL A 1 103 ? -4.684 -3.980 4.954 1.00 87.50 103 VAL A O 1
ATOM 816 N N . LEU A 1 104 ? -5.287 -5.270 6.695 1.00 88.12 104 LEU A N 1
ATOM 817 C CA . LEU A 1 104 ? -4.291 -6.311 6.454 1.00 88.12 104 LEU A CA 1
ATOM 818 C C . LEU A 1 104 ? -4.526 -7.026 5.118 1.00 88.12 104 LEU A C 1
ATOM 820 O O . LEU A 1 104 ? -3.573 -7.252 4.374 1.00 88.12 104 LEU A O 1
ATOM 824 N N . GLN A 1 105 ? -5.777 -7.345 4.784 1.00 89.75 105 GLN A N 1
ATOM 825 C CA . GLN A 1 105 ? -6.132 -7.956 3.504 1.00 89.75 105 GLN A CA 1
ATOM 826 C C . GLN A 1 105 ? -5.709 -7.065 2.328 1.00 89.75 105 GLN A C 1
ATOM 828 O O . GLN A 1 105 ? -5.073 -7.544 1.387 1.00 89.75 105 GLN A O 1
ATOM 833 N N . TRP A 1 106 ? -6.004 -5.763 2.393 1.00 88.56 106 TRP A N 1
ATOM 834 C CA . TRP A 1 106 ? -5.600 -4.811 1.354 1.00 88.56 106 TRP A CA 1
ATOM 835 C C . TRP A 1 106 ? -4.090 -4.612 1.282 1.00 88.56 106 TRP A C 1
ATOM 837 O O . TRP A 1 106 ? -3.535 -4.539 0.184 1.00 88.56 106 TRP A O 1
ATOM 847 N N . PHE A 1 107 ? -3.418 -4.566 2.432 1.00 91.12 107 PHE A N 1
ATOM 848 C CA . PHE A 1 107 ? -1.963 -4.519 2.504 1.00 91.12 107 PHE A CA 1
ATOM 849 C C . PHE A 1 107 ? -1.332 -5.721 1.796 1.00 91.12 107 PHE A C 1
ATOM 851 O O . PHE A 1 107 ? -0.487 -5.535 0.923 1.00 91.12 107 PHE A O 1
ATOM 858 N N . LEU A 1 108 ? -1.767 -6.939 2.133 1.00 92.75 108 LEU A N 1
ATOM 859 C CA . LEU A 1 108 ? -1.242 -8.170 1.542 1.00 92.75 108 LEU A CA 1
ATOM 860 C C . LEU A 1 108 ? -1.481 -8.203 0.035 1.00 92.75 108 LEU A C 1
ATOM 862 O O . LEU A 1 108 ? -0.554 -8.476 -0.722 1.00 92.75 108 LEU A O 1
ATOM 866 N N . PHE A 1 109 ? -2.692 -7.860 -0.405 1.00 92.31 109 PHE A N 1
ATOM 867 C CA . PHE A 1 109 ? -3.017 -7.804 -1.826 1.00 92.31 109 PHE A CA 1
ATOM 868 C C . PHE A 1 109 ? -2.102 -6.836 -2.587 1.00 92.31 109 PHE A C 1
ATOM 870 O O . PHE A 1 109 ? -1.476 -7.223 -3.576 1.00 92.31 109 PHE A O 1
ATOM 877 N N . LEU A 1 110 ? -1.976 -5.593 -2.107 1.00 90.44 110 LEU A N 1
ATOM 878 C CA . LEU A 1 110 ? -1.123 -4.591 -2.744 1.00 90.44 110 LEU A CA 1
ATOM 879 C C . LEU A 1 110 ? 0.349 -4.989 -2.724 1.00 90.44 110 LEU A C 1
ATOM 881 O O . LEU A 1 110 ? 1.036 -4.811 -3.728 1.00 90.44 110 LEU A O 1
ATOM 885 N N . PHE A 1 111 ? 0.827 -5.517 -1.600 1.00 91.88 111 PHE A N 1
ATOM 886 C CA . PHE A 1 111 ? 2.210 -5.941 -1.448 1.00 91.88 111 PHE A CA 1
ATOM 887 C C . PHE A 1 111 ? 2.539 -7.073 -2.418 1.00 91.88 111 PHE A C 1
ATOM 889 O O . PHE A 1 111 ? 3.491 -6.955 -3.185 1.00 91.88 111 PHE A O 1
ATOM 896 N N . THR A 1 112 ? 1.733 -8.137 -2.445 1.00 93.19 112 THR A N 1
ATOM 897 C CA . THR A 1 112 ? 1.933 -9.269 -3.358 1.00 93.19 112 THR A CA 1
ATOM 898 C C . THR A 1 112 ? 1.877 -8.820 -4.813 1.00 93.19 112 THR A C 1
ATOM 900 O O . THR A 1 112 ? 2.741 -9.200 -5.603 1.00 93.19 112 THR A O 1
ATOM 903 N N . TRP A 1 113 ? 0.909 -7.973 -5.169 1.00 89.81 113 TRP A N 1
ATOM 904 C CA . TRP A 1 113 ? 0.788 -7.438 -6.522 1.00 89.81 113 TRP A CA 1
ATOM 905 C C . TRP A 1 113 ? 2.010 -6.605 -6.937 1.00 89.81 113 TRP A C 1
ATOM 907 O O . TRP A 1 113 ? 2.635 -6.869 -7.969 1.00 89.81 113 TRP A O 1
ATOM 917 N N . TRP A 1 114 ? 2.383 -5.610 -6.131 1.00 90.12 114 TRP A N 1
ATOM 918 C CA . TRP A 1 114 ? 3.535 -4.744 -6.392 1.00 90.12 114 TRP A CA 1
ATOM 919 C C . TRP A 1 114 ? 4.851 -5.536 -6.436 1.00 90.12 114 TRP A C 1
ATOM 921 O O . TRP A 1 114 ? 5.690 -5.312 -7.312 1.00 90.12 114 TRP A O 1
ATOM 931 N N . PHE A 1 115 ? 5.013 -6.510 -5.541 1.00 90.38 115 PHE A N 1
ATOM 932 C CA . PHE A 1 115 ? 6.198 -7.357 -5.477 1.00 90.38 115 PHE A CA 1
ATOM 933 C C . PHE A 1 115 ? 6.331 -8.246 -6.719 1.00 90.38 115 PHE A C 1
ATOM 935 O O . PHE A 1 115 ? 7.387 -8.262 -7.355 1.00 90.38 115 PHE A O 1
ATOM 942 N N . LEU A 1 116 ? 5.255 -8.932 -7.121 1.00 91.31 116 LEU A N 1
ATOM 943 C CA . LEU A 1 116 ? 5.251 -9.786 -8.314 1.00 91.31 116 LEU A CA 1
ATOM 944 C C . LEU A 1 116 ? 5.499 -8.983 -9.593 1.00 91.31 116 LEU A C 1
ATOM 946 O O . LEU A 1 116 ? 6.321 -9.383 -10.418 1.00 91.31 116 LEU A O 1
ATOM 950 N N . THR A 1 117 ? 4.828 -7.842 -9.756 1.00 87.00 117 THR A N 1
ATOM 951 C CA . THR A 1 117 ? 5.003 -6.978 -10.938 1.00 87.00 117 THR A CA 1
ATOM 952 C C . THR A 1 117 ? 6.425 -6.427 -11.035 1.00 87.00 117 THR A C 1
ATOM 954 O O . THR A 1 117 ? 7.016 -6.432 -12.117 1.00 87.00 117 THR A O 1
ATOM 957 N N . THR A 1 118 ? 7.015 -6.042 -9.903 1.00 86.88 118 THR A N 1
ATOM 958 C CA . THR A 1 118 ? 8.418 -5.618 -9.824 1.00 86.88 118 THR A CA 1
ATOM 959 C C . THR A 1 118 ? 9.371 -6.742 -10.216 1.00 86.88 118 THR A C 1
ATOM 961 O O . THR A 1 118 ? 10.223 -6.550 -11.087 1.00 86.88 118 THR A O 1
ATOM 964 N N . LEU A 1 119 ? 9.224 -7.924 -9.608 1.00 88.12 119 LEU A N 1
ATOM 965 C CA . LEU A 1 119 ? 10.078 -9.074 -9.904 1.00 88.12 119 LEU A CA 1
ATOM 966 C C . LE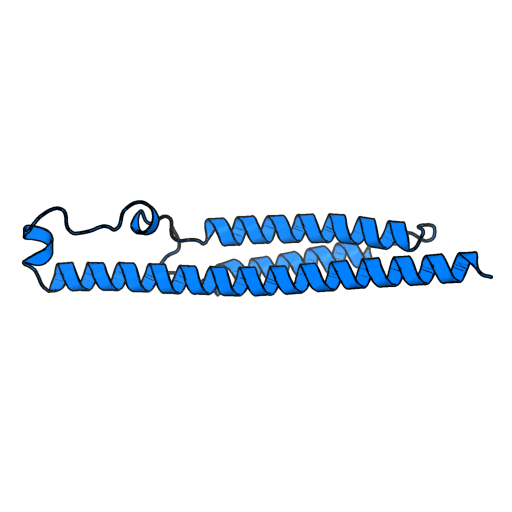U A 1 119 ? 9.997 -9.469 -11.376 1.00 88.12 119 LEU A C 1
ATOM 968 O O . LEU A 1 119 ? 11.027 -9.681 -12.013 1.00 88.12 119 LEU A O 1
ATOM 972 N N . PHE A 1 120 ? 8.788 -9.518 -11.933 1.00 87.56 120 PHE A N 1
ATOM 973 C CA . PHE A 1 120 ? 8.578 -9.855 -13.336 1.00 87.56 120 PHE A CA 1
ATOM 974 C C . PHE A 1 120 ? 9.208 -8.816 -14.273 1.00 87.56 120 PHE A C 1
ATOM 976 O O . PHE A 1 120 ? 9.856 -9.176 -15.258 1.00 87.56 120 PHE A O 1
ATOM 983 N N . GLY A 1 121 ? 9.082 -7.526 -13.945 1.00 84.12 121 GLY A N 1
ATOM 984 C CA . GLY A 1 121 ? 9.724 -6.442 -14.689 1.00 84.12 121 GLY A CA 1
ATOM 985 C C . GLY A 1 121 ? 11.248 -6.574 -14.710 1.00 84.12 121 GLY A C 1
ATOM 986 O O . GLY A 1 121 ? 11.863 -6.498 -15.776 1.00 84.12 121 GLY A O 1
ATOM 987 N N . ILE A 1 122 ? 11.859 -6.826 -13.550 1.00 84.50 122 ILE A N 1
ATOM 988 C CA . ILE A 1 122 ? 13.315 -6.982 -13.417 1.00 84.50 122 ILE A CA 1
ATOM 989 C C . ILE A 1 122 ? 13.800 -8.254 -14.125 1.00 84.50 122 ILE A C 1
ATOM 991 O O . ILE A 1 122 ? 14.766 -8.194 -14.887 1.00 84.50 122 ILE A O 1
ATOM 995 N N . ALA A 1 123 ? 13.119 -9.387 -13.936 1.00 86.12 123 ALA A N 1
ATOM 996 C CA . ALA A 1 123 ? 13.480 -10.658 -14.565 1.00 86.12 123 ALA A CA 1
ATOM 997 C C . ALA A 1 123 ? 13.457 -10.566 -16.099 1.00 86.12 123 ALA A C 1
ATOM 999 O O . ALA A 1 123 ? 14.385 -11.026 -16.770 1.00 86.12 123 ALA A O 1
ATOM 1000 N N . ASN A 1 124 ? 12.438 -9.911 -16.664 1.00 84.00 124 ASN A N 1
ATOM 1001 C CA . ASN A 1 124 ? 12.352 -9.691 -18.106 1.00 84.00 124 ASN A CA 1
ATOM 1002 C C . ASN A 1 124 ? 13.427 -8.731 -18.625 1.00 84.00 124 ASN A C 1
ATOM 1004 O O . ASN A 1 124 ? 13.981 -8.972 -19.701 1.00 84.00 124 ASN A O 1
ATOM 1008 N N . ALA A 1 125 ? 13.754 -7.673 -17.876 1.00 82.69 125 ALA A N 1
ATOM 1009 C CA . ALA A 1 125 ? 14.852 -6.778 -18.238 1.00 82.69 125 ALA A CA 1
ATOM 1010 C C . ALA A 1 125 ? 16.191 -7.522 -18.273 1.00 82.69 125 ALA A C 1
ATOM 1012 O O . ALA A 1 125 ? 16.921 -7.404 -19.254 1.00 82.69 125 ALA A O 1
ATOM 1013 N N . TYR A 1 126 ? 16.470 -8.340 -17.256 1.00 81.25 126 TYR A N 1
ATOM 1014 C CA . TYR A 1 126 ? 17.697 -9.129 -17.174 1.00 81.25 126 TYR A CA 1
ATOM 1015 C C . TYR A 1 126 ? 17.812 -10.147 -18.320 1.00 81.25 126 TYR A C 1
ATOM 1017 O O . TYR A 1 126 ? 18.852 -10.247 -18.971 1.00 81.25 126 TYR A O 1
ATOM 1025 N N . LYS A 1 127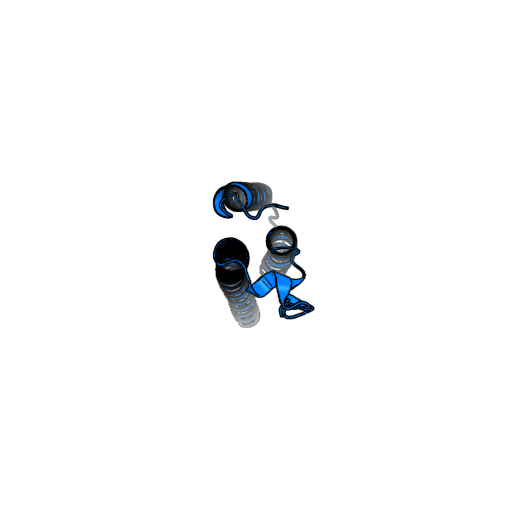 ? 16.722 -10.863 -18.631 1.00 82.94 127 LYS A N 1
ATOM 1026 C CA . LYS A 1 127 ? 16.679 -11.795 -19.770 1.00 82.94 127 LYS A CA 1
ATOM 1027 C C . LYS A 1 127 ? 16.939 -11.085 -21.103 1.00 82.94 127 LYS A C 1
ATOM 1029 O O . LYS A 1 127 ? 17.676 -11.605 -21.938 1.00 82.94 127 LYS A O 1
ATOM 1034 N N . SER A 1 128 ? 16.350 -9.905 -21.288 1.00 76.81 128 SER A N 1
ATOM 1035 C CA . SER A 1 128 ? 16.497 -9.116 -22.517 1.00 76.81 128 SER A CA 1
ATOM 1036 C C . SER A 1 128 ? 17.918 -8.576 -22.697 1.00 76.81 128 SER A C 1
ATOM 1038 O O . SER A 1 128 ? 18.406 -8.520 -23.821 1.00 76.81 128 SER A O 1
ATOM 1040 N N . ASP A 1 129 ? 18.595 -8.215 -21.607 1.00 70.88 129 ASP A N 1
ATOM 1041 C CA . ASP A 1 129 ? 19.978 -7.721 -21.627 1.00 70.88 129 ASP A CA 1
ATOM 1042 C C . ASP A 1 129 ? 20.989 -8.841 -21.945 1.00 70.88 129 ASP A C 1
ATOM 1044 O O . ASP A 1 129 ? 21.880 -8.677 -22.782 1.00 70.88 129 ASP A O 1
ATOM 1048 N N . LYS A 1 130 ? 20.775 -10.039 -21.379 1.00 68.81 130 LYS A N 1
ATOM 1049 C CA . LYS A 1 130 ? 21.585 -11.235 -21.672 1.00 68.81 130 LYS A CA 1
ATOM 1050 C C . LYS A 1 130 ? 21.466 -11.698 -23.130 1.00 68.81 130 LYS A C 1
ATOM 1052 O O . LYS A 1 130 ? 22.448 -12.134 -23.714 1.00 68.81 130 LYS A O 1
ATOM 1057 N N . MET A 1 131 ? 20.278 -11.599 -23.732 1.00 60.59 131 MET A N 1
ATOM 1058 C CA . MET A 1 131 ? 20.080 -11.936 -25.153 1.00 60.59 131 MET A CA 1
ATOM 1059 C C . MET A 1 131 ? 20.730 -10.922 -26.104 1.00 60.59 131 MET A C 1
ATOM 1061 O O . MET A 1 131 ? 21.089 -11.280 -27.221 1.00 60.59 131 MET A O 1
ATOM 1065 N N . LYS A 1 132 ? 20.897 -9.667 -25.673 1.00 58.22 132 LYS A N 1
ATOM 1066 C CA . LYS A 1 132 ? 21.498 -8.599 -26.485 1.00 58.22 132 LYS A CA 1
ATOM 1067 C C . LYS A 1 132 ? 23.029 -8.625 -26.493 1.00 58.22 132 LYS A C 1
ATOM 1069 O O . LYS A 1 132 ? 23.630 -8.036 -27.377 1.00 58.22 132 LYS A O 1
ATOM 1074 N N . THR A 1 133 ? 23.640 -9.276 -25.506 1.00 58.38 133 THR A N 1
ATOM 1075 C CA . THR A 1 133 ? 25.098 -9.429 -25.358 1.00 58.38 133 THR A CA 1
ATOM 1076 C C . THR A 1 133 ? 25.641 -10.714 -25.995 1.00 58.38 133 THR A C 1
ATOM 1078 O O . THR A 1 133 ? 26.852 -10.855 -26.122 1.00 58.38 133 THR A O 1
ATOM 1081 N N . SER A 1 134 ? 24.768 -11.643 -26.407 1.00 53.69 134 SER A N 1
ATOM 1082 C CA . SER A 1 134 ? 25.127 -12.887 -27.108 1.00 53.69 134 SER A CA 1
ATOM 1083 C C . SER A 1 134 ? 24.891 -12.853 -28.627 1.00 53.69 134 SER A C 1
ATOM 1085 O O . SER A 1 134 ? 25.028 -13.891 -29.271 1.00 53.69 134 SER A O 1
ATOM 1087 N N . SER A 1 135 ? 24.462 -11.711 -29.171 1.00 47.31 135 SER A N 1
ATOM 1088 C CA . SER A 1 135 ? 24.267 -11.444 -30.605 1.00 47.31 135 SER A CA 1
ATOM 1089 C C . SER A 1 135 ? 25.308 -10.450 -31.091 1.00 47.31 135 SER A C 1
ATOM 1091 O O . SER A 1 135 ? 25.528 -10.458 -32.320 1.00 47.31 135 SER A O 1
#

Radius of gyration: 22.61 Å; chains: 1; bounding box: 50×24×70 Å

Sequence (135 aa):
MFQDIDLIIFFGPALLLSTLVLLIMASFRNRKDATILNKVIDHFKITSIVFGILLVILWLSLPSTPSLKSFGYPTTIADIKGDANMLRLFQSYNKAIVRTAEVLQWFLFLFTWWFLTTLFGIANAYKSDKMKTSS

Secondary structure (DSSP, 8-state):
--SSS-HHHHHHHHHHHHHHHHHHHHHT---TT--HHHHHHHHHHHHHHHHHHHHHHHHHTS---GGGTS----SSGGGTS-HHHHHHHHHHHHHHHHHHHHHHHHHHHHHHHHHHHHHHHHHHHHHHHHHHH--